Protein 5HUA (pdb70)

Sequence (113 aa):
SETIEGGVKIDRLSPGDGKTFPKQGDLVTIHYTGTLENGQKFDSSVDRGSPFQCNIGVGQVIKGWDAGIPKLSVGEKARLTIPGPYAYGPRGFPGLIPPNATLIFDVELLKVN

Solvent-accessible surface area: 5915 Å² total; per-residue (Å²): 107,71,94,33,81,41,33,0,94,1,47,107,97,44,121,23,71,55,167,53,82,7,155,121,33,24,60,0,16,0,36,23,40,0,22,15,123,116,50,103,115,32,42,5,0,85,102,128,66,51,59,64,102,6,44,0,28,79,61,102,30,29,112,0,9,31,8,0,0,38,62,0,3,41,36,10,91,0,84,0,31,0,36,4,105,49,17,84,11,109,218,7,96,116,84,75,11,62,88,101,15,30,0,24,12,47,3,45,0,65,118,28,105

CATH classification: 3.10.50.40

Organism: Candida glabrata (strain ATCC 2001 / BCRC 20586 / JCM 3761 / NBRC 0622 / NRRL Y-65 / CBS 138) (NCBI:txid284593)

B-factor: mean 22.45, std 12.94, range [9.39, 79.5]

Foldseek 3Di:
DDQWPPRKDKDWDFAAPVPAFADQFKKWWKWKWKDFPVRHTQDTVVVVVGTDIDGADPPPAFQQCNTPRRVHHAFTWIKIWAWQVRHVAQPFDPPGGHHGTTMIMTMTTHDID

Radius of gyration: 13.09 Å; Cα contacts (8 Å, |Δi|>4): 295; chains: 1; bounding box: 26×36×29 Å

InterPro domains:
  IPR001179 FKBP-type peptidyl-prolyl cis-trans isomerase domain [PF00254] (19-111)
  IPR001179 FKBP-type peptidyl-prolyl cis-trans isomerase domain [PS50059] (26-114)
  IPR046357 Peptidyl-prolyl cis-trans isomerase domain superfamily [G3DSA:3.10.50.40] (2-114)
  IPR050689 FKBP-type Peptidyl-prolyl cis-trans Isomerase [PTHR10516] (4-113)

Structure (mmCIF, N/CA/C/O backbone):
data_5HUA
#
_entry.id   5HUA
#
_cell.length_a   77.823
_cell.length_b   77.823
_cell.length_c   53.605
_cell.angle_alpha   90.000
_cell.angle_beta   90.000
_cell.angle_gamma   120.000
#
_symmetry.space_group_name_H-M   'P 63'
#
loop_
_entity.id
_entity.type
_entity.pdbx_description
1 polymer 'FK506-binding protein 1'
2 non-polymer 8-DEETHYL-8-[BUT-3-ENYL]-ASCOMYCIN
3 water water
#
loop_
_atom_site.group_PDB
_atom_site.id
_atom_site.type_symbol
_atom_site.label_atom_id
_atom_site.label_alt_id
_atom_site.label_comp_id
_atom_site.label_asym_id
_atom_site.label_entity_id
_atom_site.label_seq_id
_atom_site.pdbx_PDB_ins_code
_atom_site.Cartn_x
_atom_site.Cartn_y
_atom_site.Cartn_z
_atom_site.occupancy
_atom_site.B_iso_or_equiv
_atom_site.auth_seq_id
_atom_site.auth_comp_id
_atom_site.auth_asym_id
_atom_site.auth_atom_id
_atom_site.pdbx_PDB_model_num
ATOM 1 N N . SER A 1 3 ? -6.174 32.224 4.859 1.00 37.96 2 SER A N 1
ATOM 2 C CA . SER A 1 3 ? -7.642 31.952 5.051 1.00 29.99 2 SER A CA 1
ATOM 3 C C . SER A 1 3 ? -8.135 32.696 6.325 1.00 24.50 2 SER A C 1
ATOM 4 O O . SER A 1 3 ? -7.410 32.715 7.339 1.00 30.28 2 SER A O 1
ATOM 11 N N . GLU A 1 4 ? -9.259 33.381 6.245 1.00 21.94 3 GLU A N 1
ATOM 12 C CA . GLU A 1 4 ? -9.828 34.013 7.434 1.00 18.89 3 GLU A CA 1
ATOM 13 C C . GLU A 1 4 ? -10.745 33.006 8.033 1.00 16.32 3 GLU A C 1
ATOM 14 O O . GLU A 1 4 ? -11.570 32.454 7.304 1.00 17.85 3 GLU A O 1
ATOM 26 N N . THR A 1 5 ? -10.733 32.826 9.330 1.00 15.21 4 THR A N 1
ATOM 27 C CA . THR A 1 5 ? -11.631 31.915 10.045 1.00 13.75 4 THR A CA 1
ATOM 28 C C . THR A 1 5 ? -12.646 32.700 10.799 1.00 12.94 4 THR A C 1
ATOM 29 O O . THR A 1 5 ? -12.298 33.404 11.759 1.00 13.73 4 THR A O 1
ATOM 40 N N . ILE A 1 6 ? -13.910 32.567 10.424 1.00 13.15 5 ILE A N 1
ATOM 41 C CA . ILE A 1 6 ? -14.997 33.359 10.973 1.00 12.82 5 ILE A CA 1
ATOM 42 C C . ILE A 1 6 ? -15.919 32.478 11.810 1.00 11.90 5 ILE A C 1
ATOM 43 O O . ILE A 1 6 ? -15.486 31.446 12.335 1.00 11.99 5 ILE A O 1
ATOM 59 N N . GLU A 1 7 ? -17.158 32.911 11.983 1.00 12.12 6 GLU A N 1
ATOM 60 C CA . GLU A 1 7 ? -18.115 32.190 12.827 1.00 11.82 6 GLU A CA 1
ATOM 61 C C . GLU A 1 7 ? -18.115 30.722 12.503 1.00 10.25 6 GLU A C 1
ATOM 62 O O . GLU A 1 7 ? -18.088 30.332 11.305 1.00 11.37 6 GLU A O 1
ATOM 74 N N . GLY A 1 8 ? -18.223 29.863 13.490 1.00 11.77 7 GLY A N 1
ATOM 75 C CA . GLY A 1 8 ? -18.367 28.454 13.279 1.00 13.31 7 GLY A CA 1
ATOM 76 C C . GLY A 1 8 ? -17.167 27.761 12.748 1.00 13.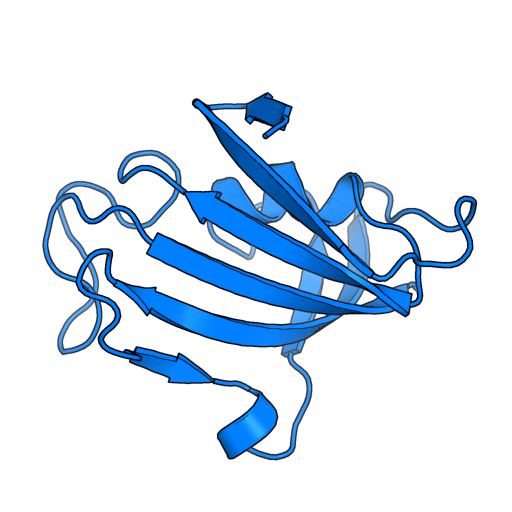62 7 GLY A C 1
ATOM 77 O O . GLY A 1 8 ? -17.216 26.531 12.467 1.00 15.29 7 GLY A O 1
ATOM 81 N N . GLY A 1 9 ? -16.067 28.464 12.577 1.00 12.62 8 GLY A N 1
ATOM 82 C CA . GLY A 1 9 ? -14.947 27.887 11.886 1.00 14.12 8 GLY A CA 1
ATOM 83 C C . GLY A 1 9 ? -15.077 27.880 10.342 1.00 13.07 8 GLY A C 1
ATOM 84 O O . GLY A 1 9 ? -14.237 27.315 9.668 1.00 14.56 8 GLY A O 1
ATOM 88 N N . VAL A 1 10 ? -16.070 28.616 9.826 1.00 11.88 9 VAL A N 1
ATOM 89 C CA . VAL A 1 10 ? -16.147 28.833 8.389 1.00 11.34 9 VAL A CA 1
ATOM 90 C C . VAL A 1 10 ? -14.923 29.571 7.940 1.00 13.14 9 VAL A C 1
ATOM 91 O O . VAL A 1 10 ? -14.395 30.452 8.658 1.00 13.76 9 VAL A O 1
ATOM 104 N N . LYS A 1 11 ? -14.380 29.233 6.773 1.00 13.15 10 LYS A N 1
ATOM 105 C CA . LYS A 1 11 ? -13.224 29.925 6.235 1.00 14.36 10 LYS A CA 1
ATOM 106 C C . LYS A 1 11 ? -13.580 30.725 5.030 1.00 13.09 10 LYS A C 1
ATOM 107 O O . LYS A 1 11 ? -14.388 30.269 4.194 1.00 14.56 10 LYS A O 1
ATOM 126 N N . ILE A 1 12 ? -12.994 31.877 4.874 1.00 13.86 11 ILE A N 1
ATOM 127 C CA . ILE A 1 12 ? -13.087 32.700 3.671 1.00 15.09 11 ILE A CA 1
ATOM 128 C C . ILE A 1 12 ? -11.727 32.776 3.015 1.00 15.32 11 ILE A C 1
ATOM 129 O O . ILE A 1 12 ? -10.741 33.110 3.659 1.00 17.06 11 ILE A O 1
ATOM 145 N N . ASP A 1 13 ? -11.653 32.406 1.739 1.00 15.33 12 ASP A N 1
ATOM 146 C CA . ASP A 1 13 ? -10.483 32.707 0.902 1.00 17.51 12 ASP A CA 1
ATOM 147 C C . ASP A 1 13 ? -10.929 33.761 -0.094 1.00 16.60 12 ASP A C 1
ATOM 148 O O . ASP A 1 13 ? -11.850 33.577 -0.828 1.00 17.14 12 ASP A O 1
ATOM 157 N N . ARG A 1 14 ? -10.247 34.896 -0.083 1.00 18.70 13 ARG A N 1
ATOM 158 C CA . ARG A 1 14 ? -10.591 35.995 -0.953 1.00 19.47 13 ARG A CA 1
ATOM 159 C C . ARG A 1 14 ? -10.011 35.727 -2.341 1.00 21.55 13 ARG A C 1
ATOM 160 O O . ARG A 1 14 ? -8.815 35.509 -2.461 1.00 24.05 13 ARG A O 1
ATOM 181 N N . LEU A 1 15 ? -10.814 35.758 -3.376 1.00 19.69 14 LEU A N 1
ATOM 182 C CA . LEU A 1 15 ? -10.350 35.369 -4.737 1.00 21.52 14 LE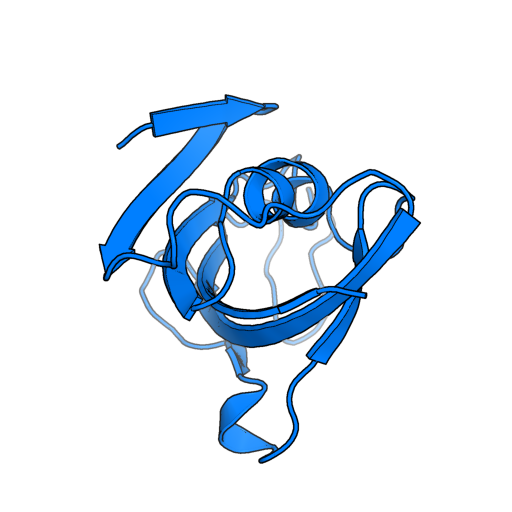U A CA 1
ATOM 183 C C . LEU A 1 15 ? -10.171 36.562 -5.578 1.00 22.53 14 LEU A C 1
ATOM 184 O O . LEU A 1 15 ? -9.084 36.689 -6.274 1.00 25.83 14 LEU A O 1
ATOM 200 N N . SER A 1 16 ? -11.092 37.505 -5.673 1.00 20.13 15 SER A N 1
ATOM 201 C CA . SER A 1 16 ? -10.941 38.739 -6.389 1.00 23.48 15 SER A CA 1
ATOM 202 C C . SER A 1 16 ? -11.801 39.853 -5.766 1.00 20.90 15 SER A C 1
ATOM 203 O O . SER A 1 16 ? -12.851 39.579 -5.156 1.00 18.53 15 SER A O 1
ATOM 211 N N . PRO A 1 17 ? -11.306 41.070 -5.756 1.00 20.67 16 PRO A N 1
ATOM 212 C CA . PRO A 1 17 ? -11.869 42.063 -4.872 1.00 20.94 16 PRO A CA 1
ATOM 213 C C . PRO A 1 17 ? -13.227 42.636 -5.349 1.00 2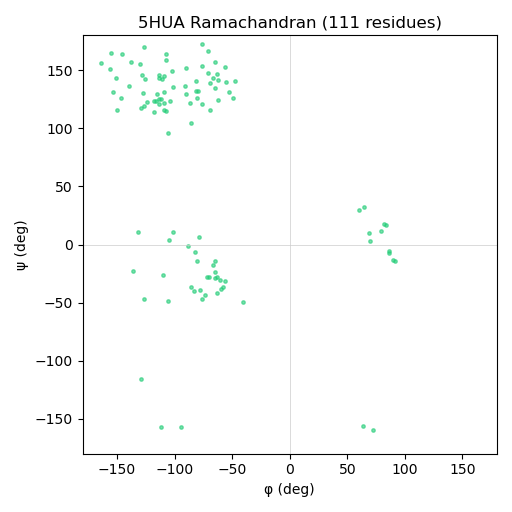0.80 16 PRO A C 1
ATOM 214 O O . PRO A 1 17 ? -13.581 42.627 -6.540 1.00 21.85 16 PRO A O 1
ATOM 225 N N . GLY A 1 18 ? -14.001 43.097 -4.363 1.00 20.11 17 GLY A N 1
ATOM 226 C CA . GLY A 1 18 ? -15.199 43.882 -4.586 1.00 20.25 17 GLY A CA 1
ATOM 227 C C . GLY A 1 18 ? -14.877 45.352 -4.503 1.00 20.48 17 GLY A C 1
ATOM 228 O O . GLY A 1 18 ? -13.686 45.750 -4.632 1.00 23.83 17 GLY A O 1
ATOM 232 N N . ASP A 1 19 ? -15.845 46.219 -4.211 1.00 20.25 18 ASP A N 1
ATOM 233 C CA . ASP A 1 19 ? -15.554 47.651 -4.136 1.00 22.82 18 ASP A CA 1
ATOM 234 C C . ASP A 1 19 ? -14.978 48.022 -2.816 1.00 22.43 18 ASP A C 1
ATOM 235 O O . ASP A 1 19 ? -14.487 49.167 -2.633 1.00 24.71 18 ASP A O 1
ATOM 244 N N . GLY A 1 20 ? -14.921 47.100 -1.860 1.00 21.89 19 GLY A N 1
ATOM 245 C CA . GLY A 1 20 ? -14.341 47.324 -0.546 1.00 24.25 19 GLY A CA 1
ATOM 246 C C . GLY A 1 20 ? -15.124 48.263 0.335 1.00 21.39 19 GLY A C 1
ATOM 247 O O . GLY A 1 20 ? -14.622 48.661 1.434 1.00 26.03 19 GLY A O 1
ATOM 251 N N . LYS A 1 21 ? -16.334 48.626 -0.063 1.00 22.87 20 LYS A N 1
ATOM 252 C CA . LYS A 1 21 ? -17.150 49.498 0.737 1.00 24.92 20 LYS A CA 1
ATOM 253 C C . LYS A 1 21 ? -18.625 49.176 0.911 1.00 27.18 20 LYS A C 1
ATOM 254 O O . LYS A 1 21 ? -19.238 49.639 1.877 1.00 27.88 20 LYS A O 1
ATOM 273 N N . THR A 1 22 ? -19.197 48.418 -0.015 1.00 23.14 21 THR A N 1
ATOM 274 C CA . THR A 1 22 ? -20.626 48.140 -0.008 1.00 23.34 21 THR A CA 1
ATOM 275 C C . THR A 1 22 ? -20.808 46.705 0.467 1.00 20.95 21 THR A C 1
ATOM 276 O O . THR A 1 22 ? -20.686 45.755 -0.296 1.00 22.48 21 THR A O 1
ATOM 287 N N . PHE A 1 23 ? -21.074 46.562 1.751 1.00 20.14 22 PHE A N 1
ATOM 288 C CA . PHE A 1 23 ? -21.223 45.235 2.382 1.00 19.01 22 PHE A CA 1
ATOM 289 C C . PHE A 1 23 ? -22.666 45.034 2.724 1.00 18.75 22 PHE A C 1
ATOM 290 O O . PHE A 1 23 ? -23.320 45.941 3.270 1.00 22.72 22 PHE A O 1
ATOM 307 N N . PRO A 1 24 ? -23.175 43.802 2.626 1.00 17.71 23 PRO A N 1
ATOM 308 C CA . PRO A 1 24 ? -24.548 43.550 3.057 1.00 18.29 23 PRO A CA 1
ATOM 309 C C . PRO A 1 24 ? -24.773 43.647 4.570 1.00 20.51 23 PRO A C 1
ATOM 310 O O . PRO A 1 24 ? -23.945 43.197 5.343 1.00 21.65 23 PRO A O 1
ATOM 321 N N . LYS A 1 25 ? -25.890 44.243 4.935 1.00 19.61 24 LYS A N 1
ATOM 322 C CA . LYS A 1 25 ? -26.346 44.352 6.330 1.00 20.43 24 LYS A CA 1
ATOM 323 C C . LYS A 1 25 ? -27.496 43.443 6.553 1.00 20.12 24 LYS A C 1
ATOM 324 O O . LYS A 1 25 ? -28.111 42.963 5.627 1.00 18.16 24 LYS A O 1
ATOM 343 N N . GLN A 1 26 ? -27.806 43.190 7.828 1.00 22.33 25 GLN A N 1
ATOM 344 C CA . GLN A 1 26 ? -28.862 42.321 8.202 1.00 21.60 25 GLN A CA 1
ATOM 345 C C . GLN A 1 26 ? -30.169 42.608 7.482 1.00 19.63 25 GLN A C 1
ATOM 346 O O . GLN A 1 26 ? -30.587 43.730 7.491 1.00 19.94 25 GLN A O 1
ATOM 360 N N . GLY A 1 27 ? -30.769 41.643 6.836 1.00 18.22 26 GLY A N 1
ATOM 361 C CA . GLY A 1 27 ? -32.014 41.826 6.125 1.00 19.18 26 GLY A CA 1
ATOM 362 C C . GLY A 1 27 ? -31.860 42.248 4.661 1.00 16.72 26 GLY A C 1
ATOM 363 O O . GLY A 1 27 ? -32.847 42.155 3.932 1.00 18.23 26 GLY A O 1
ATOM 367 N N . ASP A 1 28 ? -30.679 42.670 4.229 1.00 16.69 27 ASP A N 1
ATOM 368 C CA . ASP A 1 28 ? -30.509 43.153 2.854 1.00 16.74 27 ASP A CA 1
ATOM 369 C C . ASP A 1 28 ? -30.705 42.001 1.878 1.00 15.91 27 ASP A C 1
ATOM 370 O O . ASP A 1 28 ? -30.370 40.839 2.143 1.00 15.26 27 ASP A O 1
ATOM 379 N N . LEU A 1 29 ? -31.316 42.323 0.741 1.00 16.36 28 LEU A N 1
ATOM 380 C CA . LEU A 1 29 ? -31.413 41.416 -0.373 1.00 15.54 28 LEU A CA 1
ATOM 381 C C . LEU A 1 29 ? -30.118 41.344 -1.096 1.00 15.63 28 LEU A C 1
ATOM 382 O O . LEU A 1 29 ? -29.643 42.365 -1.576 1.00 21.46 28 LEU A O 1
ATOM 398 N N . VAL A 1 30 ? -29.534 40.185 -1.203 1.00 13.74 29 VAL A N 1
ATOM 399 C CA . VAL A 1 30 ? -28.268 39.986 -1.891 1.00 14.28 29 VAL A CA 1
ATOM 400 C C . VAL A 1 30 ? -28.541 39.128 -3.135 1.00 12.53 29 VAL A C 1
ATOM 401 O O . VAL A 1 30 ? -29.358 38.223 -3.106 1.00 13.06 29 VAL A O 1
ATOM 414 N N . THR A 1 31 ? -27.803 39.449 -4.209 1.00 12.88 30 THR A N 1
ATOM 415 C CA . THR A 1 31 ? -27.851 38.689 -5.453 1.00 11.83 30 THR A CA 1
ATOM 416 C C . THR A 1 31 ? -26.457 38.096 -5.644 1.00 11.62 30 THR A C 1
ATOM 417 O O . THR A 1 31 ? -25.487 38.824 -5.673 1.00 12.16 30 THR A O 1
ATOM 428 N N . ILE A 1 32 ? -26.397 36.770 -5.773 1.00 11.18 31 ILE A N 1
ATOM 429 C CA . ILE A 1 32 ? -25.145 36.018 -5.703 1.00 11.44 31 ILE A CA 1
ATOM 430 C C . ILE A 1 32 ? -25.147 34.943 -6.735 1.00 11.46 31 ILE A C 1
ATOM 431 O O . ILE A 1 32 ? -26.151 34.249 -6.913 1.00 11.92 31 ILE A O 1
ATOM 447 N N . HIS A 1 33 ? -24.016 34.788 -7.427 1.00 10.77 32 HIS A N 1
ATOM 448 C CA . HIS A 1 33 ? -23.798 33.561 -8.204 1.00 10.53 32 HIS A CA 1
ATOM 449 C C . HIS A 1 33 ? -22.884 32.632 -7.448 1.00 11.29 32 HIS A C 1
ATOM 450 O O . HIS A 1 33 ? -21.891 33.079 -6.833 1.00 12.48 32 HIS A O 1
ATOM 465 N N . TYR A 1 34 ? -23.212 31.353 -7.399 1.00 11.59 33 TYR A N 1
ATOM 466 C CA . TYR A 1 34 ? -22.416 30.400 -6.651 1.00 11.98 33 TYR A CA 1
ATOM 467 C C . TYR A 1 34 ? -22.198 29.092 -7.370 1.00 10.49 33 TYR A C 1
ATOM 468 O O . TYR A 1 34 ? -23.037 28.710 -8.231 1.00 11.42 33 TYR A O 1
ATOM 486 N N . THR A 1 35 ? -21.149 28.389 -7.006 1.00 11.63 34 THR A N 1
ATOM 487 C CA . THR A 1 35 ? -20.962 26.962 -7.302 1.00 12.86 34 THR A CA 1
ATOM 488 C C . THR A 1 35 ? -20.647 26.248 -6.006 1.00 12.04 34 THR A C 1
ATOM 489 O 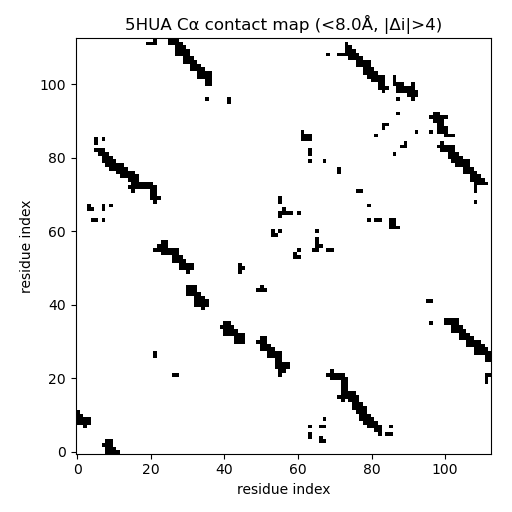O . THR A 1 35 ? -19.738 26.714 -5.292 1.00 13.68 34 THR A O 1
ATOM 500 N N . GLY A 1 36 ? -21.319 25.188 -5.727 1.00 11.52 35 GLY A N 1
ATOM 501 C CA . GLY A 1 36 ? -21.091 24.406 -4.524 1.00 12.27 35 GLY A CA 1
ATOM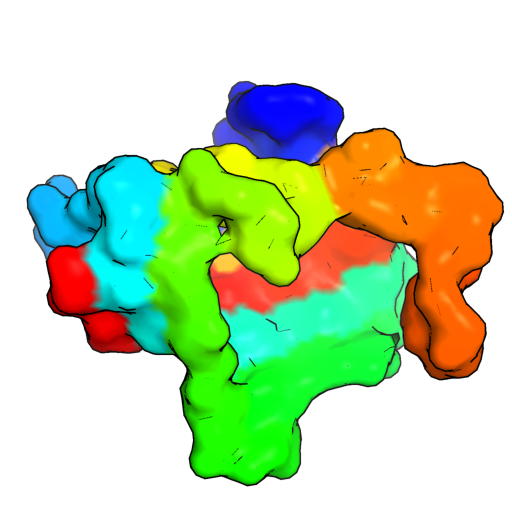 502 C C . GLY A 1 36 ? -20.454 23.077 -4.836 1.00 12.23 35 GLY A C 1
ATOM 503 O O . GLY A 1 36 ? -20.915 22.357 -5.769 1.00 12.74 35 GLY A O 1
ATOM 507 N N . THR A 1 37 ? -19.404 22.744 -4.111 1.00 13.14 36 THR A N 1
ATOM 508 C CA . THR A 1 37 ? -18.743 21.448 -4.219 1.00 14.54 36 THR A CA 1
ATOM 509 C C . THR A 1 37 ? -18.534 20.803 -2.868 1.00 14.42 36 THR A C 1
ATOM 510 O O . THR A 1 37 ? -18.527 21.481 -1.823 1.00 15.07 36 THR A O 1
ATOM 521 N N . LEU A 1 38 ? -18.428 19.477 -2.836 1.00 15.51 37 LEU A N 1
ATOM 522 C CA . LEU A 1 38 ? -18.017 18.779 -1.655 1.00 16.16 37 LEU A CA 1
ATOM 523 C C . LEU A 1 38 ? -16.524 18.924 -1.494 1.00 19.77 37 LEU A C 1
ATOM 524 O O . LEU A 1 38 ? -15.830 19.434 -2.328 1.00 21.59 37 LEU A O 1
ATOM 540 N N . GLU A 1 39 ? -16.010 18.468 -0.363 1.00 22.74 38 GLU A N 1
ATOM 541 C CA . GLU A 1 39 ? -14.544 18.501 -0.129 1.00 30.34 38 GLU A CA 1
ATOM 542 C C . GLU A 1 39 ? -13.730 17.783 -1.175 1.00 30.32 38 GLU A C 1
ATOM 543 O O . GLU A 1 39 ? -12.604 18.181 -1.451 1.00 44.42 38 GLU A O 1
ATOM 555 N N . ASN A 1 40 ? -14.257 16.727 -1.772 1.00 29.98 39 ASN A N 1
ATOM 556 C CA . ASN A 1 40 ? -13.498 15.995 -2.800 1.00 34.94 39 ASN A CA 1
ATOM 557 C C . ASN A 1 40 ? -13.532 16.715 -4.153 1.00 39.76 39 ASN A C 1
ATOM 558 O O . ASN A 1 40 ? -13.056 16.196 -5.172 1.00 40.73 39 ASN A O 1
ATOM 569 N N . GLY A 1 41 ? -14.109 17.918 -4.166 1.00 32.86 40 GLY A N 1
ATOM 570 C CA . GLY A 1 41 ? -14.165 18.721 -5.375 1.00 28.49 40 GLY A CA 1
ATOM 571 C C . GLY A 1 41 ? -15.348 18.454 -6.300 1.00 28.58 40 GLY A C 1
ATOM 572 O O . GLY A 1 41 ? -15.481 19.136 -7.288 1.00 29.94 40 GLY A O 1
ATOM 576 N N . GLN A 1 42 ? -16.166 17.451 -5.989 1.00 25.88 41 GLN A N 1
ATOM 577 C CA . GLN A 1 42 ? -17.368 17.095 -6.766 1.00 25.23 41 GLN A CA 1
ATOM 578 C C . GLN A 1 42 ? -18.476 18.181 -6.645 1.00 20.24 41 GLN A C 1
ATOM 579 O O . GLN A 1 42 ? -18.941 18.490 -5.537 1.00 18.78 41 GLN A O 1
ATOM 593 N N . LYS A 1 43 ? -18.818 18.823 -7.737 1.00 18.94 42 LYS A N 1
ATOM 594 C CA . LYS A 1 43 ? -19.870 19.823 -7.783 1.00 17.20 42 LYS A CA 1
ATOM 595 C C . LYS A 1 43 ? -21.193 19.225 -7.484 1.00 17.29 42 LYS A C 1
ATOM 596 O O . LYS A 1 43 ? -21.573 18.129 -8.027 1.00 20.98 42 LYS A O 1
ATOM 615 N N . PHE A 1 44 ? -22.003 19.862 -6.636 1.00 15.25 43 PHE A N 1
ATOM 616 C CA . PHE A 1 44 ? -23.379 19.458 -6.382 1.00 15.25 43 PHE A CA 1
ATOM 617 C C . PHE A 1 44 ? -24.389 20.445 -6.955 1.00 15.03 43 PHE A C 1
ATOM 618 O O . PHE A 1 44 ? -25.541 20.051 -7.178 1.00 16.15 43 PHE A O 1
ATOM 635 N N . ASP A 1 45 ? -24.038 21.721 -7.120 1.00 13.76 44 ASP A N 1
ATOM 636 C CA . ASP A 1 45 ? -24.987 22.693 -7.629 1.00 13.76 44 ASP A CA 1
ATOM 637 C C . ASP A 1 4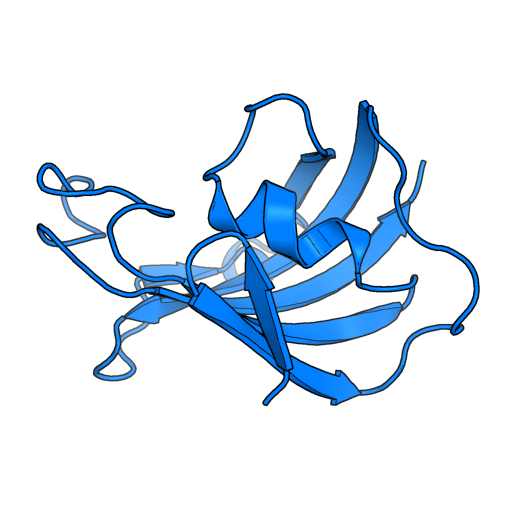5 ? -24.309 23.913 -8.075 1.00 12.88 44 ASP A C 1
ATOM 638 O O . ASP A 1 45 ? -23.171 24.212 -7.643 1.00 15.11 44 ASP A O 1
ATOM 647 N N . SER A 1 46 ? -24.912 24.665 -8.970 1.00 13.85 45 SER A N 1
ATOM 648 C CA . SER A 1 46 ? -24.421 25.956 -9.390 1.00 13.58 45 SER A CA 1
ATOM 649 C C . SER A 1 46 ? -25.554 26.831 -9.880 1.00 13.04 45 SER A C 1
ATOM 650 O O . SER A 1 46 ? -26.299 26.401 -10.819 1.00 14.34 45 SER A O 1
ATOM 658 N N . SER A 1 47 ? -25.670 28.059 -9.451 1.00 12.23 46 SER A N 1
ATOM 659 C CA . SER A 1 47 ? -26.646 29.003 -9.981 1.00 13.61 46 SER A CA 1
ATOM 660 C C . SER A 1 47 ? -26.222 29.428 -11.413 1.00 13.34 46 SER A C 1
ATOM 661 O O . SER A 1 47 ? -27.067 29.802 -12.232 1.00 13.80 46 SER A O 1
ATOM 669 N N . VAL A 1 48 ? -24.934 29.389 -11.691 1.00 13.64 47 VAL A N 1
ATOM 670 C CA . VAL A 1 48 ? -24.422 29.744 -13.018 1.00 15.31 47 VAL A CA 1
ATOM 671 C C . VAL A 1 48 ? -24.948 28.782 -14.018 1.00 17.59 47 VAL A C 1
ATOM 672 O O . VAL A 1 48 ? -25.379 29.191 -15.126 1.00 17.03 47 VAL A O 1
ATOM 685 N N . ASP A 1 49 ? -24.998 27.482 -13.711 1.00 17.41 48 ASP A N 1
ATOM 686 C CA . ASP A 1 49 ? -25.512 26.480 -14.668 1.00 17.75 48 ASP A CA 1
ATOM 687 C C . ASP A 1 49 ? -26.968 26.752 -14.965 1.00 19.55 48 ASP A C 1
ATOM 688 O O . ASP A 1 49 ? -27.476 26.292 -16.044 1.00 23.11 48 ASP A O 1
ATOM 697 N N . ARG A 1 50 ? -27.768 27.351 -14.079 1.00 19.04 49 ARG A N 1
ATOM 698 C CA . ARG A 1 50 ? -29.163 27.731 -14.316 1.00 19.18 49 ARG A CA 1
ATOM 699 C C . ARG A 1 50 ? -29.335 29.037 -15.096 1.00 19.58 49 ARG A C 1
ATOM 700 O O . ARG A 1 50 ? -30.455 29.427 -15.412 1.00 19.83 49 ARG A O 1
ATOM 721 N N . GLY A 1 51 ? -28.255 29.792 -15.193 1.00 16.48 50 GLY A N 1
ATOM 722 C CA . GLY A 1 51 ? -28.338 31.091 -15.799 1.00 18.35 50 GLY A CA 1
ATOM 723 C C . GLY A 1 51 ? -29.187 32.075 -15.087 1.00 14.18 50 GLY A C 1
ATOM 724 O O . GLY A 1 51 ? -29.749 33.007 -15.613 1.00 15.41 50 GLY A O 1
ATOM 728 N N . SER A 1 52 ? -29.182 31.894 -13.736 1.00 15.46 51 SER A N 1
ATOM 729 C CA . SER A 1 52 ? -30.003 32.784 -12.903 1.00 17.29 51 SER A CA 1
ATOM 730 C C . SER A 1 52 ? -29.344 32.936 -11.540 1.00 12.26 51 SER A C 1
ATOM 731 O O . SER A 1 52 ? -29.280 32.022 -10.769 1.00 17.25 51 SER A O 1
ATOM 739 N N . PRO A 1 53 ? -28.931 34.156 -11.227 1.00 13.30 52 PRO A N 1
ATOM 740 C CA . PRO A 1 53 ? -28.349 34.413 -9.910 1.00 12.25 52 PRO A CA 1
ATOM 741 C C . PRO A 1 53 ? -29.356 34.159 -8.814 1.00 12.89 52 PRO A C 1
ATOM 742 O O . PRO A 1 53 ? -30.559 34.317 -8.927 1.00 14.11 52 PRO A O 1
ATOM 753 N N . PHE A 1 54 ? -28.814 33.690 -7.701 1.00 11.31 53 PHE A N 1
ATOM 754 C CA . PHE A 1 54 ? -29.573 33.405 -6.457 1.00 11.16 53 PHE A CA 1
ATOM 755 C C . PHE A 1 54 ? -29.787 34.666 -5.692 1.00 10.96 53 PHE A C 1
ATOM 756 O O . PHE A 1 54 ? -28.922 35.488 -5.556 1.00 13.37 53 PHE A O 1
ATOM 773 N N . GLN A 1 55 ? -30.953 34.835 -5.095 1.00 11.63 54 GLN A N 1
ATOM 774 C CA . GLN A 1 55 ? -31.257 35.941 -4.201 1.00 11.66 54 GLN A CA 1
ATOM 775 C C . GLN A 1 55 ? -31.771 35.437 -2.855 1.00 12.12 54 GLN A C 1
ATOM 776 O O . GLN A 1 55 ? -32.560 34.522 -2.773 1.00 12.54 54 GLN A O 1
ATOM 790 N N . CYS A 1 56 ? -31.355 36.135 -1.834 1.00 11.57 55 CYS A N 1
ATOM 791 C CA . CYS A 1 56 ? -31.896 35.907 -0.476 1.00 12.09 55 CYS A CA 1
ATOM 792 C C . CYS A 1 56 ? -31.721 37.166 0.292 1.00 11.54 55 CYS A C 1
ATOM 793 O O . CYS A 1 56 ? -30.998 38.062 -0.042 1.00 12.92 55 CYS A O 1
ATOM 801 N N . ASN A 1 57 ? -32.450 37.244 1.436 1.00 13.00 56 ASN A N 1
ATOM 802 C CA . ASN A 1 57 ? -32.149 38.252 2.482 1.00 12.53 56 ASN A CA 1
ATOM 803 C C . ASN A 1 57 ? -31.167 37.612 3.434 1.00 13.09 56 ASN A C 1
ATOM 804 O O . ASN A 1 57 ? -31.384 36.468 3.839 1.00 14.57 56 ASN A O 1
ATOM 815 N N . ILE A 1 58 ? -30.091 38.314 3.697 1.00 14.03 57 ILE A N 1
ATOM 816 C CA . ILE A 1 58 ? -29.034 37.717 4.509 1.00 13.72 57 ILE A CA 1
ATOM 817 C C . ILE A 1 58 ? -29.251 38.009 5.958 1.00 15.30 57 ILE A C 1
ATOM 818 O O . ILE A 1 58 ? -29.826 39.013 6.360 1.00 15.15 57 ILE A O 1
ATOM 834 N N . GLY A 1 59 ? -28.775 37.121 6.820 1.00 14.40 58 GLY A N 1
ATOM 835 C CA . GLY A 1 59 ? -28.798 37.332 8.251 1.00 15.72 58 GLY A CA 1
ATOM 836 C C . GLY A 1 59 ? -30.092 36.982 8.924 1.00 14.83 58 GLY A C 1
ATOM 837 O O . GLY A 1 59 ? -30.249 37.368 10.095 1.00 16.64 58 GLY A O 1
ATOM 841 N N . VAL A 1 60 ? -30.987 36.225 8.300 1.00 13.23 59 VAL A N 1
ATOM 842 C CA . VAL A 1 60 ? -32.297 35.973 8.887 1.00 13.72 59 VAL A CA 1
ATOM 843 C C . VAL A 1 60 ? -32.649 34.522 8.852 1.00 14.28 59 VAL A C 1
ATOM 844 O O . VAL A 1 60 ? -33.814 34.146 9.082 1.00 14.45 59 VAL A O 1
ATOM 857 N N . GLY A 1 61 ? -31.711 33.643 8.528 1.00 12.51 60 GLY A N 1
ATOM 858 C CA . GLY A 1 61 ? -32.001 32.242 8.539 1.00 13.59 60 GLY A CA 1
ATOM 859 C C . GLY A 1 61 ? -32.703 31.713 7.307 1.00 13.54 60 GLY A C 1
ATOM 860 O O . GLY A 1 61 ? -33.247 30.595 7.344 1.00 14.45 60 GLY A O 1
ATOM 864 N N . GLN A 1 62 ? -32.706 32.404 6.187 1.00 12.16 61 GLN A N 1
ATOM 865 C CA . GLN A 1 62 ? -33.202 31.828 4.928 1.00 13.36 61 GLN A CA 1
ATOM 866 C C . GLN A 1 62 ? -32.280 30.777 4.399 1.00 13.87 61 GLN A C 1
ATOM 867 O O . GLN A 1 62 ? -32.698 29.906 3.590 1.00 17.52 61 GLN A O 1
ATOM 881 N N . VAL A 1 63 ? -31.002 30.871 4.705 1.00 11.19 62 VAL A N 1
ATOM 882 C CA . VAL A 1 63 ? -29.961 30.043 4.120 1.00 11.38 62 VAL A CA 1
ATOM 883 C C . VAL A 1 63 ? -29.185 29.420 5.236 1.00 10.15 62 VAL A C 1
ATOM 884 O O . VAL A 1 63 ? -29.331 29.809 6.430 1.00 11.10 62 VAL A O 1
ATOM 897 N N . ILE A 1 64 ? -28.320 28.481 4.927 1.00 10.12 63 ILE A N 1
ATOM 898 C CA . ILE A 1 64 ? -27.474 27.824 5.875 1.00 10.52 63 ILE A CA 1
ATOM 899 C C . ILE A 1 64 ? -26.628 28.825 6.634 1.00 9.51 63 ILE A C 1
ATOM 900 O O . ILE A 1 64 ? -26.256 29.907 6.167 1.00 10.03 63 ILE A O 1
ATOM 916 N N . LYS A 1 65 ? -26.262 28.430 7.852 1.00 9.84 64 LYS A N 1
ATOM 917 C CA . LYS A 1 65 ? -25.535 29.340 8.749 1.00 10.53 64 LYS A CA 1
ATOM 918 C C . LYS A 1 65 ? -24.268 29.828 8.181 1.00 10.22 64 LYS A C 1
ATOM 919 O O . LYS A 1 65 ? -23.880 30.988 8.405 1.00 10.62 64 LYS A O 1
ATOM 938 N N . GLY A 1 66 ? -23.548 28.990 7.426 1.00 9.43 65 GLY A N 1
ATOM 939 C CA . GLY A 1 66 ? -22.305 29.481 6.855 1.00 10.44 65 GLY A CA 1
ATOM 940 C C . GLY A 1 66 ? -22.416 30.594 5.850 1.00 9.39 65 GLY A C 1
ATOM 941 O O . GLY A 1 66 ? -21.503 31.367 5.660 1.00 10.06 65 GLY A O 1
ATOM 945 N N . TRP A 1 67 ? -23.560 30.637 5.142 1.00 9.76 66 TRP A N 1
ATOM 946 C CA . TRP A 1 67 ? -23.838 31.774 4.248 1.00 9.76 66 TRP A CA 1
ATOM 947 C C . TRP A 1 67 ? -24.199 33.013 5.054 1.00 9.87 66 TRP A C 1
ATOM 948 O O . TRP A 1 67 ? -23.720 34.115 4.749 1.00 10.27 66 TRP A O 1
ATOM 969 N N . ASP A 1 68 ? -25.040 32.879 6.094 1.00 9.66 67 ASP A N 1
ATOM 970 C CA . ASP A 1 68 ? -25.318 34.046 6.914 1.00 11.13 67 ASP A CA 1
ATOM 971 C C . ASP A 1 68 ? -24.060 34.563 7.552 1.00 11.13 67 ASP A C 1
ATOM 972 O O . ASP A 1 68 ? -23.941 35.771 7.745 1.00 12.70 67 ASP A O 1
ATOM 981 N N . ALA A 1 69 ? -23.097 33.726 7.843 1.00 10.34 68 ALA A N 1
ATOM 982 C CA . ALA A 1 69 ? -21.817 34.189 8.417 1.00 11.09 68 ALA A CA 1
ATOM 983 C C . ALA A 1 69 ? -20.956 34.824 7.371 1.00 11.20 68 ALA A C 1
ATOM 984 O O . ALA A 1 69 ? -20.349 35.879 7.573 1.00 12.61 68 ALA A O 1
ATOM 991 N N . GLY A 1 70 ? -20.799 34.197 6.218 1.00 11.63 69 GLY A N 1
ATOM 992 C CA . GLY A 1 70 ? -19.807 34.643 5.255 1.00 12.09 69 GLY A CA 1
ATOM 993 C C . GLY A 1 70 ? -20.198 35.765 4.338 1.00 11.14 69 GLY A C 1
ATOM 994 O O . GLY A 1 70 ? -19.362 36.627 4.017 1.00 12.32 69 GLY A O 1
ATOM 998 N N . ILE A 1 71 ? -21.440 35.769 3.834 1.00 11.04 70 ILE A N 1
ATOM 999 C CA . ILE A 1 71 ? -21.810 36.753 2.852 1.00 11.18 70 ILE A CA 1
ATOM 1000 C C . ILE A 1 71 ? -21.680 38.194 3.331 1.00 12.30 70 ILE A C 1
ATOM 1001 O O . ILE A 1 71 ? -21.220 39.061 2.557 1.00 12.78 70 ILE A O 1
ATOM 1017 N N . PRO A 1 72 ? -22.006 38.518 4.589 1.00 12.54 71 PRO A N 1
ATOM 1018 C CA . PRO A 1 72 ? -21.866 39.925 5.022 1.00 14.14 71 PRO A CA 1
ATOM 1019 C C . PRO A 1 72 ? -20.446 40.407 5.026 1.00 15.12 71 PRO A C 1
ATOM 1020 O O . PRO A 1 72 ? -20.249 41.667 5.163 1.00 17.49 71 PRO A O 1
ATOM 1031 N N . LYS A 1 73 ? -19.479 39.544 4.935 1.00 13.88 72 LYS A N 1
ATOM 1032 C CA . LYS A 1 73 ? -18.085 39.970 4.938 1.00 15.62 72 LYS A CA 1
ATOM 1033 C C . LYS A 1 73 ? -17.553 40.294 3.564 1.00 13.87 72 LYS A C 1
ATOM 1034 O O . LYS A 1 73 ? -16.410 40.680 3.404 1.00 14.92 72 LYS A O 1
ATOM 1053 N N . LEU A 1 74 ? -18.373 40.140 2.520 1.00 14.48 73 LEU A N 1
ATOM 1054 C CA . LEU A 1 74 ? -18.020 40.413 1.131 1.00 13.56 73 LEU A CA 1
ATOM 1055 C C . LEU A 1 74 ? -18.624 41.738 0.747 1.00 12.81 73 LEU A C 1
ATOM 1056 O O . LEU A 1 74 ? -19.660 42.155 1.187 1.00 15.37 73 LEU A O 1
ATOM 1072 N N . SER A 1 75 ? -17.896 42.431 -0.190 1.00 15.50 74 SER A N 1
ATOM 1073 C CA . SER A 1 75 ? -18.405 43.671 -0.773 1.00 16.49 74 SER A CA 1
ATOM 1074 C C . SER A 1 75 ? -18.837 43.466 -2.226 1.00 15.37 74 SER A C 1
ATOM 1075 O O . SER A 1 75 ? -18.466 42.472 -2.877 1.00 15.64 74 SER A O 1
ATOM 1083 N N . VAL A 1 76 ? -19.682 44.362 -2.703 1.00 16.74 75 VAL A N 1
ATOM 1084 C CA . VAL A 1 76 ? -20.209 44.186 -4.068 1.00 17.28 75 VAL A CA 1
ATOM 1085 C C . VAL A 1 76 ? -19.148 44.001 -5.105 1.00 15.65 75 VAL A C 1
ATOM 1086 O O . VAL A 1 76 ? -18.199 44.832 -5.172 1.00 17.21 75 VAL A O 1
ATOM 1099 N N . GLY A 1 77 ? -19.304 42.984 -5.948 1.00 15.85 76 GLY A N 1
ATOM 1100 C CA . GLY A 1 77 ? -18.343 42.558 -6.936 1.00 15.71 76 GLY A CA 1
ATOM 1101 C C . GLY A 1 77 ? -17.366 41.522 -6.534 1.00 16.25 76 GLY A C 1
ATOM 1102 O O . GLY A 1 77 ? -16.661 40.922 -7.334 1.00 17.28 76 GLY A O 1
ATOM 1106 N N . GLU A 1 78 ? -17.265 41.269 -5.211 1.00 14.35 77 GLU A N 1
ATOM 1107 C CA . GLU A 1 78 ? -16.229 40.356 -4.718 1.00 15.27 77 GLU A CA 1
ATOM 1108 C C . GLU A 1 78 ? -16.520 38.918 -5.098 1.00 13.38 77 GLU A C 1
ATOM 1109 O O . GLU A 1 78 ? -17.687 38.477 -5.049 1.00 14.37 77 GLU A O 1
ATOM 1121 N N . LYS A 1 79 ? -15.460 38.163 -5.328 1.00 14.62 78 LYS A N 1
ATOM 1122 C CA . LYS A 1 79 ? -15.494 36.698 -5.467 1.00 14.63 78 LYS A CA 1
ATOM 1123 C C . LYS A 1 79 ? -14.718 36.094 -4.340 1.00 14.39 78 LYS A C 1
ATOM 1124 O O . LYS A 1 79 ? -13.571 36.543 -4.056 1.00 16.17 78 LYS A O 1
ATOM 1143 N N . ALA A 1 80 ? -15.271 35.130 -3.628 1.00 13.46 79 ALA A N 1
ATOM 1144 C CA . ALA A 1 80 ? -14.603 34.485 -2.529 1.00 13.92 79 ALA A CA 1
ATOM 1145 C C . ALA A 1 80 ? -15.011 33.032 -2.463 1.00 13.17 79 ALA A C 1
ATOM 114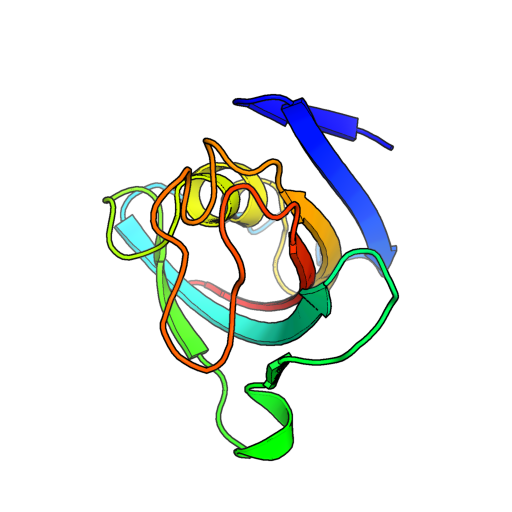6 O O . ALA A 1 80 ? -16.021 32.646 -3.038 1.00 14.49 79 ALA A O 1
ATOM 1153 N N . ARG A 1 81 ? -14.251 32.245 -1.727 1.00 13.48 80 ARG A N 1
ATOM 1154 C CA . ARG A 1 81 ? -14.565 30.857 -1.458 1.00 13.03 80 ARG A CA 1
ATOM 1155 C C . ARG A 1 81 ? -14.902 30.696 0.001 1.00 12.38 80 ARG A C 1
ATOM 1156 O O . ARG A 1 81 ? -14.129 31.142 0.892 1.00 13.73 80 ARG A O 1
ATOM 1177 N N . LEU A 1 82 ? -16.053 30.150 0.298 1.00 11.44 81 LEU A N 1
ATOM 1178 C CA . LEU A 1 82 ? -16.489 29.850 1.661 1.00 11.77 81 LEU A CA 1
ATOM 1179 C C . LEU A 1 82 ? -16.367 28.389 1.896 1.00 11.54 81 LEU A C 1
ATOM 1180 O O . LEU A 1 82 ? -16.965 27.588 1.143 1.00 13.14 81 LEU A O 1
ATOM 1196 N N . THR A 1 83 ? -15.631 27.963 2.923 1.00 11.59 82 THR A N 1
ATOM 1197 C CA . THR A 1 83 ? -15.517 26.568 3.287 1.00 11.70 82 THR A CA 1
ATOM 1198 C C . THR A 1 83 ? -16.281 26.396 4.602 1.00 11.81 82 THR A C 1
ATOM 1199 O O . THR A 1 83 ? -15.913 27.026 5.627 1.00 12.32 82 THR A O 1
ATOM 1210 N N . ILE A 1 84 ? -17.356 25.619 4.578 1.00 11.16 83 ILE A N 1
ATOM 1211 C CA . ILE A 1 84 ? -18.355 25.614 5.633 1.00 10.72 83 ILE A CA 1
ATOM 1212 C C . ILE A 1 84 ? -18.408 24.240 6.272 1.00 12.02 83 ILE A C 1
ATOM 1213 O O . ILE A 1 84 ? -18.817 23.266 5.640 1.00 12.29 83 ILE A O 1
ATOM 1229 N N . PRO A 1 85 ? -18.022 24.134 7.547 1.00 12.51 84 PRO A N 1
ATOM 1230 C CA . PRO A 1 85 ? -18.136 22.819 8.232 1.00 12.74 84 PRO A CA 1
ATOM 1231 C C . PRO A 1 85 ? -19.578 22.362 8.391 1.00 12.07 84 PRO A C 1
ATOM 1232 O O . PRO A 1 85 ? -20.526 23.177 8.389 1.00 11.80 84 PRO A O 1
ATOM 1243 N N . GLY A 1 86 ? -19.766 21.062 8.541 1.00 12.50 85 GLY A N 1
ATOM 1244 C CA . GLY A 1 86 ? -21.062 20.447 8.675 1.00 12.66 85 GLY A CA 1
ATOM 1245 C C . GLY A 1 86 ? -22.083 21.176 9.537 1.00 11.59 85 GLY A C 1
ATOM 1246 O O . GLY 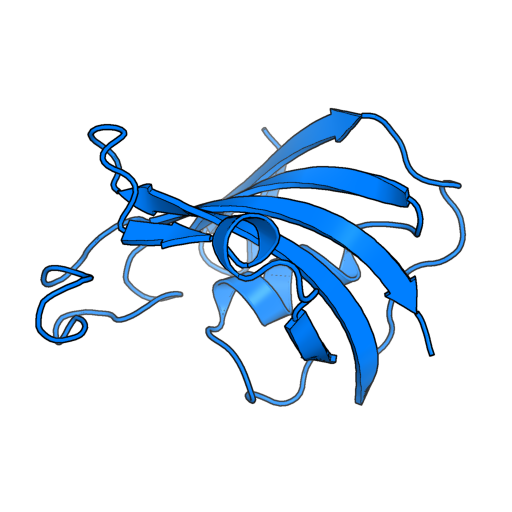A 1 86 ? -23.241 21.349 9.182 1.00 11.55 85 GLY A O 1
ATOM 1250 N N . PRO A 1 87 ? -21.676 21.589 10.784 1.00 12.81 86 PRO A N 1
ATOM 1251 C CA . PRO A 1 87 ? -22.652 22.212 11.678 1.00 11.79 86 PRO A CA 1
ATOM 1252 C C . PRO A 1 87 ? -23.166 23.552 11.210 1.00 12.25 86 PRO A C 1
ATOM 1253 O O . PRO A 1 87 ? -24.209 24.038 11.670 1.00 13.86 86 PRO A O 1
ATOM 1264 N N . TYR A 1 88 ? -22.453 24.188 10.278 1.00 10.63 87 TYR A N 1
ATOM 1265 C CA . TYR A 1 88 ? -22.895 25.438 9.659 1.00 10.96 87 TYR A CA 1
ATOM 1266 C C . TYR A 1 88 ? -23.492 25.228 8.254 1.00 9.68 87 TYR A C 1
ATOM 1267 O O . TYR A 1 88 ? -23.777 26.178 7.550 1.00 9.73 87 TYR A O 1
ATOM 1285 N N . ALA A 1 89 ? -23.714 23.950 7.917 1.00 10.87 88 ALA A N 1
ATOM 1286 C CA . ALA A 1 89 ? -24.308 23.582 6.631 1.00 10.42 88 ALA A CA 1
ATOM 1287 C C . ALA A 1 89 ? -25.447 22.653 6.920 1.00 11.13 88 ALA A C 1
ATOM 1288 O O . ALA A 1 89 ? -26.395 23.091 7.601 1.00 12.15 88 ALA A O 1
ATOM 1295 N N . TYR A 1 90 ? -25.425 21.385 6.500 1.00 10.07 89 TYR A N 1
ATOM 1296 C CA . TYR A 1 90 ? -26.569 20.491 6.626 1.00 10.50 89 TYR A CA 1
ATOM 1297 C C . TYR A 1 90 ? -26.431 19.461 7.715 1.00 10.91 89 TYR A C 1
ATOM 1298 O O . TYR A 1 90 ? -27.307 18.596 7.879 1.00 11.98 89 TYR A O 1
ATOM 1316 N N . GLY A 1 91 ? -25.340 19.511 8.487 1.00 11.24 90 GLY A N 1
ATOM 1317 C CA . GLY A 1 91 ? -25.270 18.721 9.727 1.00 12.66 90 GLY A CA 1
ATOM 1318 C C . GLY A 1 91 ? -25.315 17.232 9.468 1.00 13.69 90 GLY A C 1
ATOM 1319 O O . GLY A 1 91 ? -24.955 16.724 8.392 1.00 12.78 90 GLY A O 1
ATOM 1323 N N . PRO A 1 92 ? -25.747 16.440 10.478 1.00 13.28 91 PRO A N 1
ATOM 1324 C CA . PRO A 1 92 ? -25.807 14.992 10.321 1.00 14.11 91 PRO A CA 1
ATOM 1325 C C . PRO A 1 92 ? -26.800 14.519 9.280 1.00 12.85 91 PRO A C 1
ATOM 1326 O O . PRO A 1 92 ? -26.700 13.408 8.816 1.00 14.17 91 PRO A O 1
ATOM 1337 N N . ARG A 1 93 ? -27.780 15.320 8.995 1.00 12.28 92 ARG A N 1
ATOM 1338 C CA . ARG A 1 93 ? -28.815 14.909 8.046 1.00 12.51 92 ARG A CA 1
ATOM 1339 C C . ARG A 1 93 ? -28.397 15.011 6.592 1.00 11.76 92 ARG A C 1
ATOM 1340 O O . ARG A 1 93 ? -28.767 14.109 5.803 1.00 12.53 92 ARG A O 1
ATOM 1361 N N . GLY A 1 94 ? -27.674 16.019 6.186 1.00 11.01 93 GLY A N 1
ATOM 1362 C CA . GLY A 1 94 ? -27.406 16.174 4.774 1.00 11.08 93 GLY A CA 1
ATOM 1363 C C . GLY A 1 94 ? -28.616 16.616 4.007 1.00 10.32 93 GLY A C 1
ATOM 1364 O O . GLY A 1 94 ? -29.606 17.169 4.527 1.00 11.82 93 GLY A O 1
ATOM 1368 N N . PHE A 1 95 ? -28.593 16.372 2.686 1.00 10.57 94 PHE A N 1
ATOM 1369 C CA . PHE A 1 95 ? -29.676 16.747 1.775 1.00 10.95 94 PHE A CA 1
ATOM 1370 C C . PHE A 1 95 ? -29.733 15.660 0.674 1.00 11.32 94 PHE A C 1
ATOM 1371 O O . PHE A 1 95 ? -28.698 15.388 0.057 1.00 11.60 94 PHE A O 1
ATOM 1388 N N . PRO A 1 96 ? -30.869 15.046 0.438 1.00 11.17 95 PRO A N 1
ATOM 1389 C CA . PRO A 1 96 ? -30.893 13.872 -0.441 1.00 11.95 95 PRO A CA 1
ATOM 1390 C C . PRO A 1 96 ? -30.473 14.103 -1.883 1.00 12.36 95 PRO A C 1
ATOM 1391 O O . PRO A 1 96 ? -30.918 15.020 -2.519 1.00 14.60 95 PRO A O 1
ATOM 1402 N N . GLY A 1 97 ? -29.483 13.308 -2.270 1.00 14.10 96 GLY A N 1
ATOM 1403 C CA . GLY A 1 97 ? -28.952 13.341 -3.631 1.00 15.16 96 GLY A CA 1
ATOM 1404 C C . GLY A 1 97 ? -27.892 14.361 -3.850 1.00 14.35 96 GLY A C 1
ATOM 1405 O O . GLY A 1 97 ? -27.287 14.399 -4.931 1.00 17.08 96 GLY A O 1
ATOM 1409 N N . LEU A 1 98 ? -27.617 15.240 -2.891 1.00 12.39 97 LEU A N 1
ATOM 1410 C CA . LEU A 1 98 ? -26.663 16.332 -3.041 1.00 11.75 97 LEU A CA 1
ATOM 1411 C C . LEU A 1 98 ? -25.609 16.368 -1.967 1.00 12.69 97 LEU A C 1
ATOM 1412 O O . LEU A 1 98 ? -24.439 16.573 -2.281 1.00 14.26 97 LEU A O 1
ATOM 1428 N N . ILE A 1 99 ? -26.017 16.245 -0.687 1.00 11.90 98 ILE A N 1
ATOM 1429 C CA . ILE A 1 99 ? -25.087 16.572 0.413 1.00 12.17 98 ILE A CA 1
ATOM 1430 C C . ILE A 1 99 ? -25.098 15.353 1.378 1.00 12.61 98 ILE A C 1
ATOM 1431 O O . ILE A 1 99 ? -26.128 15.047 1.989 1.00 12.29 98 ILE A O 1
ATOM 1447 N N . PRO A 1 100 ? -23.967 14.677 1.564 1.00 12.55 99 PRO A N 1
ATOM 1448 C CA . PRO A 1 100 ? -23.913 13.598 2.535 1.00 13.87 99 PRO A CA 1
ATOM 1449 C C . PRO A 1 100 ? -23.975 14.117 3.980 1.00 13.12 99 PRO A C 1
ATOM 1450 O O . PRO A 1 100 ? -23.677 15.290 4.269 1.00 13.03 99 PRO A O 1
ATOM 1461 N N . PRO A 1 101 ? -24.213 13.220 4.933 1.00 13.48 100 PRO A N 1
ATOM 1462 C CA . PRO A 1 101 ? -24.112 13.556 6.347 1.00 13.84 100 PRO A CA 1
ATOM 1463 C C . PRO A 1 101 ? -22.746 14.133 6.677 1.00 13.00 100 PRO A C 1
ATOM 1464 O O . PRO A 1 101 ? -21.705 13.687 6.224 1.00 14.94 100 PRO A O 1
ATOM 1475 N N . ASN A 1 102 ? -22.798 15.153 7.524 1.00 13.69 101 ASN A N 1
ATOM 1476 C CA . ASN A 1 102 ? -21.629 15.794 8.134 1.00 14.22 101 ASN A CA 1
ATOM 1477 C C . ASN A 1 102 ? -20.650 16.393 7.159 1.00 16.04 101 ASN A C 1
ATOM 1478 O O . ASN A 1 102 ? -19.464 16.504 7.411 1.00 19.15 101 ASN A O 1
ATOM 1489 N N . ALA A 1 103 ? -21.125 16.843 6.017 1.00 14.95 102 ALA A N 1
ATOM 1490 C CA . ALA A 1 103 ? -20.270 17.308 4.941 1.00 12.95 102 ALA A CA 1
ATOM 1491 C C . ALA A 1 103 ? -19.806 18.724 5.131 1.00 12.44 102 ALA A C 1
ATOM 1492 O O . ALA A 1 103 ? -20.604 19.628 5.414 1.00 13.38 102 ALA A O 1
ATOM 1499 N N . THR A 1 104 ? -18.518 18.943 4.951 1.00 12.47 103 THR A N 1
ATOM 1500 C CA . THR A 1 104 ? -17.993 20.292 4.747 1.00 13.25 103 THR A CA 1
ATOM 1501 C C . THR A 1 104 ? -18.219 20.686 3.315 1.00 12.64 103 THR A C 1
ATOM 1502 O O . THR A 1 104 ? -17.935 19.913 2.376 1.00 14.49 103 THR A O 1
ATOM 1513 N N . LEU A 1 105 ? -18.747 21.882 3.070 1.00 11.56 104 LEU A N 1
ATOM 1514 C CA . LEU A 1 105 ? -19.117 22.338 1.741 1.00 11.56 104 LEU A CA 1
ATOM 1515 C C . LEU A 1 105 ? -18.234 23.484 1.339 1.00 11.58 104 LEU A C 1
ATOM 1516 O O . LEU A 1 105 ? -17.836 24.328 2.144 1.00 13.01 104 LEU A O 1
ATOM 1532 N N . ILE A 1 106 ? -17.928 23.549 0.064 1.00 11.62 105 ILE A N 1
ATOM 1533 C CA . ILE A 1 106 ? -17.137 24.619 -0.508 1.00 12.65 105 ILE A CA 1
ATOM 1534 C C . ILE A 1 106 ? -17.997 25.414 -1.421 1.00 11.68 105 ILE A C 1
ATOM 1535 O O . ILE A 1 106 ? -18.489 24.838 -2.459 1.00 14.92 105 ILE A O 1
ATOM 1551 N N . PHE A 1 107 ? -18.220 26.696 -1.253 1.00 10.96 106 PHE A N 1
ATOM 1552 C CA . PHE A 1 107 ? -18.963 27.527 -2.178 1.00 11.18 106 PHE A CA 1
ATOM 1553 C C . PHE A 1 107 ? -18.084 28.597 -2.711 1.00 11.27 106 PHE A C 1
ATOM 1554 O O . PHE A 1 107 ? -17.509 29.395 -1.970 1.00 12.95 106 PHE A O 1
ATOM 1571 N N . ASP A 1 108 ? -17.973 28.659 -4.034 1.00 11.70 107 ASP A N 1
ATOM 1572 C CA . ASP A 1 108 ? -17.384 29.806 -4.700 1.00 12.11 107 ASP A CA 1
ATOM 1573 C C . ASP A 1 108 ? -18.494 30.778 -4.900 1.00 12.24 107 ASP A C 1
ATOM 1574 O O . ASP A 1 108 ? -19.510 30.398 -5.547 1.00 15.47 107 ASP A O 1
ATOM 1583 N N . VAL A 1 109 ? -18.448 31.989 -4.419 1.00 11.96 108 VAL A N 1
ATOM 1584 C CA . VAL A 1 109 ? -19.530 32.928 -4.470 1.00 12.49 108 VAL A CA 1
ATOM 1585 C C . VAL A 1 109 ? -19.059 34.249 -5.060 1.00 12.42 108 VAL A C 1
ATOM 1586 O O . VAL A 1 109 ? -17.869 34.637 -4.910 1.00 14.10 108 VAL A O 1
ATOM 1599 N N . GLU A 1 110 ? -19.941 34.906 -5.784 1.00 11.60 109 GLU A N 1
ATOM 1600 C CA . GLU A 1 110 ? -19.737 36.229 -6.353 1.00 11.31 109 GLU A CA 1
ATOM 1601 C C . GLU A 1 110 ? -20.898 37.098 -5.906 1.00 11.23 109 GLU A C 1
ATOM 1602 O O . GLU A 1 110 ? -22.061 36.777 -6.214 1.00 12.44 109 GLU A O 1
ATOM 1614 N N . LEU A 1 111 ? -20.605 38.175 -5.179 1.00 12.57 110 LEU A N 1
ATOM 1615 C CA . LEU A 1 111 ? -21.650 39.067 -4.717 1.00 13.29 110 LEU A CA 1
ATOM 1616 C C . LEU A 1 111 ? -21.954 40.075 -5.805 1.00 13.66 110 LEU A C 1
ATOM 1617 O O . LEU A 1 111 ? -21.153 40.958 -6.047 1.00 14.38 110 LEU A O 1
ATOM 1633 N N . LEU A 1 112 ? -23.074 39.921 -6.514 1.00 13.70 111 LEU A N 1
ATOM 1634 C CA . LEU A 1 112 ? -23.365 40.747 -7.664 1.00 13.79 111 LEU A CA 1
ATOM 1635 C C . LEU A 1 112 ? -24.035 42.032 -7.293 1.00 15.41 111 LEU A C 1
ATOM 1636 O O . LEU A 1 112 ? -23.806 43.065 -7.951 1.00 17.22 111 LEU A O 1
ATOM 1652 N N . LYS A 1 113 ? -24.903 42.047 -6.300 1.00 15.51 112 LYS A N 1
ATOM 1653 C CA . LYS A 1 113 ? -25.694 43.225 -5.958 1.00 15.99 112 LYS A CA 1
ATOM 1654 C C . LYS A 1 113 ? -26.114 43.155 -4.518 1.00 15.84 112 LYS A C 1
ATOM 1655 O O . LYS A 1 113 ? -26.378 42.039 -3.985 1.00 15.34 112 LYS A O 1
ATOM 1674 N N . VAL A 1 114 ? -26.293 44.309 -3.908 1.00 16.76 113 VAL A N 1
ATOM 1675 C CA . VAL A 1 114 ? -26.894 44.466 -2.572 1.00 18.99 113 VAL A CA 1
ATOM 1676 C C . VAL A 1 114 ? -28.065 45.417 -2.714 1.00 21.33 113 VAL A C 1
ATOM 1677 O O . VAL A 1 114 ? -27.865 46.542 -3.248 1.00 23.19 113 VAL A O 1
ATOM 1690 N N . ASN A 1 115 ? -29.256 45.014 -2.337 1.00 22.59 114 ASN A N 1
ATOM 1691 C CA . ASN A 1 115 ? -30.290 45.973 -1.843 1.00 43.71 114 ASN A CA 1
ATOM 1692 C C . ASN A 1 115 ? -30.717 45.999 -0.308 1.00 27.63 114 ASN A C 1
ATOM 1693 O O . ASN A 1 115 ? -30.312 46.756 0.629 1.00 30.32 114 ASN A O 1
#

Secondary structure (DSSP, 8-state):
-EE-GGG-EEEEEE---SS----TT-EEEEEEEEEETTS-EEEETTTTT--EEEETTSSSS-HHHHHHGGG--TT-EEEEEE-GGGTTTTT-BTTTB-TT--EEEEEEEEEE-

Nearest PDB structures (foldseek):
  5hua-assembly1_A  TM=1.009E+00  e=2.681E-22  Nakaseomyces glabratus CBS 138
  1yat-assembly1_A  TM=1.007E+00  e=2.732E-20  Saccharomyces cerevisiae
  6vsi-assembly1_A-2  TM=9.965E-01  e=4.417E-17  Candidozyma auris
  6vcv-assembly2_B  TM=9.902E-01  e=2.139E-15  Aspergillus fumigatus Af293
  1bl4-assembly1_B  TM=9.882E-01  e=2.942E-15  Homo sapiens